Protein AF-A0A6C8G5K7-F1 (afdb_monomer_lite)

Sequence (72 aa):
MCSRACDDKYPQISKSRRAHWENLNTFFSYLPDIRQAIYTTNAIESLNSVIRAEIINARYSQETTQCGRLFI

pLDDT: mean 76.44, std 11.65, range [46.88, 92.56]

Radius of gyration: 21.35 Å; chains: 1; bounding box: 43×20×60 Å

Organism: NCBI:txid596155

Foldseek 3Di:
DDDPVVCVVCVPVVVVCVVCVVVVVVLVVDDPVVNVVVVPCVVVVVVVVVVVVVVVVVVVVVVVVVVVVVPD

Secondary structure (DSSP, 8-state):
---HHHHHH-HHHHHHHHHTHHHHHHHHTS-HHHHHHHH-THHHHHHHHHHHHHHHHHHHHHHHHHHHHT--

InterPro domains:
  IPR001207 Transposase, mutator type [PF00872] (7-54)
  IPR001207 Transposase, mutator type [PTHR33217] (5-70)

Structure (mmCIF, N/CA/C/O backbone):
data_AF-A0A6C8G5K7-F1
#
_entry.id   AF-A0A6C8G5K7-F1
#
loop_
_atom_site.group_PDB
_atom_site.id
_atom_site.type_symbol
_atom_site.label_atom_id
_atom_site.label_alt_id
_atom_site.label_comp_id
_atom_site.label_asym_id
_atom_site.label_entity_id
_atom_site.label_seq_id
_atom_site.pdbx_PDB_ins_code
_atom_site.Cartn_x
_atom_site.Cartn_y
_atom_site.Cartn_z
_atom_site.occupancy
_atom_site.B_iso_or_equiv
_atom_site.auth_seq_id
_atom_site.auth_comp_id
_atom_site.auth_asym_id
_atom_site.auth_atom_id
_atom_site.pdbx_PDB_model_num
ATOM 1 N N . MET A 1 1 ? 16.072 -3.396 -12.266 1.00 49.00 1 MET A N 1
ATOM 2 C CA . MET A 1 1 ? 17.413 -4.010 -12.148 1.00 49.00 1 MET A CA 1
ATOM 3 C C . MET A 1 1 ? 18.124 -3.387 -10.956 1.00 49.00 1 MET A C 1
ATOM 5 O O . MET A 1 1 ? 18.387 -2.195 -10.990 1.00 49.00 1 MET A O 1
ATOM 9 N N . CYS A 1 2 ? 18.350 -4.143 -9.877 1.00 46.88 2 CYS A N 1
ATOM 10 C CA . CYS A 1 2 ? 19.221 -3.689 -8.788 1.00 46.88 2 CYS A CA 1
ATOM 11 C C . CYS A 1 2 ? 20.677 -3.862 -9.233 1.00 46.88 2 CYS A C 1
ATOM 13 O O . CYS A 1 2 ? 21.062 -4.934 -9.686 1.00 46.88 2 CYS A O 1
ATOM 15 N N . SER A 1 3 ? 21.456 -2.786 -9.159 1.00 54.81 3 SER A N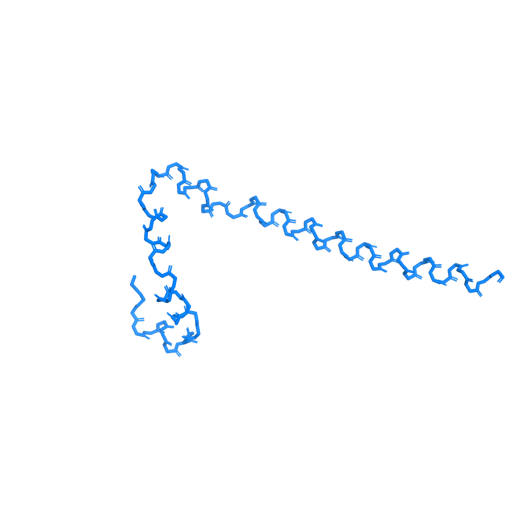 1
ATOM 16 C CA . SER A 1 3 ? 22.915 -2.829 -9.272 1.00 54.81 3 SER A CA 1
ATOM 17 C C . SER A 1 3 ? 23.488 -3.482 -8.006 1.00 54.81 3 SER A C 1
ATOM 19 O O . SER A 1 3 ? 22.889 -3.349 -6.937 1.00 54.81 3 SER A O 1
ATOM 21 N N . ARG A 1 4 ? 24.632 -4.173 -8.128 1.00 62.12 4 ARG A N 1
ATOM 22 C CA . ARG A 1 4 ? 25.313 -4.980 -7.087 1.00 62.12 4 ARG A CA 1
ATOM 23 C C . ARG A 1 4 ? 25.290 -4.377 -5.671 1.00 62.12 4 ARG A C 1
ATOM 25 O O . ARG A 1 4 ? 25.119 -5.102 -4.703 1.00 62.12 4 ARG A O 1
ATOM 32 N N . ALA A 1 5 ? 25.336 -3.050 -5.555 1.00 66.75 5 ALA A N 1
ATOM 33 C CA . ALA A 1 5 ? 25.263 -2.332 -4.282 1.00 66.75 5 ALA A CA 1
ATOM 34 C C . ALA A 1 5 ? 23.988 -2.597 -3.442 1.00 66.75 5 ALA A C 1
ATOM 36 O O . ALA A 1 5 ? 24.034 -2.501 -2.216 1.00 66.75 5 ALA A O 1
ATOM 37 N N . CYS A 1 6 ? 22.844 -2.907 -4.064 1.00 61.44 6 CYS A N 1
ATOM 38 C CA . CYS A 1 6 ? 21.621 -3.278 -3.335 1.00 61.44 6 CYS A CA 1
ATOM 39 C C . CYS A 1 6 ? 21.617 -4.749 -2.896 1.00 61.44 6 CYS A C 1
ATOM 41 O O . CYS A 1 6 ? 21.055 -5.061 -1.846 1.00 61.44 6 CYS A O 1
ATOM 43 N N . ASP A 1 7 ? 22.261 -5.628 -3.668 1.00 70.06 7 ASP A N 1
ATOM 44 C CA . ASP A 1 7 ? 22.349 -7.058 -3.355 1.00 70.06 7 ASP A CA 1
ATOM 45 C C . ASP A 1 7 ? 23.251 -7.310 -2.142 1.00 70.06 7 ASP A C 1
ATOM 47 O O . ASP A 1 7 ? 22.932 -8.164 -1.316 1.00 70.06 7 ASP A O 1
ATOM 51 N N . ASP A 1 8 ? 24.311 -6.513 -1.988 1.00 76.12 8 ASP A N 1
ATOM 52 C CA . ASP A 1 8 ? 25.234 -6.618 -0.854 1.00 76.12 8 ASP A CA 1
ATOM 53 C C . ASP A 1 8 ? 24.607 -6.122 0.458 1.00 76.12 8 ASP A C 1
ATOM 55 O O . ASP A 1 8 ? 24.848 -6.691 1.522 1.00 76.12 8 ASP A O 1
ATOM 59 N N . LYS A 1 9 ? 23.764 -5.079 0.400 1.00 80.19 9 LYS A N 1
ATOM 60 C CA . LYS A 1 9 ? 23.098 -4.530 1.594 1.00 80.19 9 LYS A CA 1
ATOM 61 C C . LYS A 1 9 ? 21.883 -5.346 2.036 1.00 80.19 9 LYS A C 1
ATOM 63 O O . LYS A 1 9 ? 21.636 -5.451 3.234 1.00 80.19 9 LYS A O 1
ATOM 68 N N . TYR A 1 10 ? 21.121 -5.912 1.097 1.00 80.62 10 TYR A N 1
ATOM 69 C CA . TYR A 1 10 ? 19.879 -6.635 1.396 1.00 80.62 10 TYR A CA 1
ATOM 70 C C . TYR A 1 10 ? 19.750 -7.929 0.576 1.00 80.62 10 TYR A C 1
ATOM 72 O O . TYR A 1 10 ? 18.836 -8.067 -0.247 1.00 80.62 10 TYR A O 1
ATOM 80 N N . PRO A 1 11 ? 20.608 -8.932 0.835 1.00 80.81 11 PRO A N 1
ATOM 81 C CA . PRO A 1 11 ? 20.692 -10.137 0.008 1.00 80.81 11 PRO A CA 1
ATOM 82 C C . PRO A 1 11 ? 19.379 -10.931 -0.036 1.00 80.81 11 PRO A C 1
ATOM 84 O O . PRO A 1 11 ? 19.037 -11.532 -1.057 1.00 80.81 11 PRO A O 1
ATOM 87 N N . GLN A 1 12 ? 18.598 -10.903 1.049 1.00 82.31 12 GLN A N 1
ATOM 88 C CA . GLN A 1 12 ? 17.312 -11.601 1.125 1.00 82.31 12 GLN A CA 1
ATOM 89 C C . GLN A 1 12 ? 16.228 -10.948 0.255 1.00 82.31 12 GLN A C 1
ATOM 91 O O . GLN A 1 12 ? 15.497 -11.655 -0.438 1.00 82.31 12 GLN A O 1
ATOM 96 N N . ILE A 1 13 ? 16.160 -9.612 0.233 1.00 81.62 13 ILE A N 1
ATOM 97 C CA . ILE A 1 13 ? 15.186 -8.858 -0.576 1.00 81.62 13 ILE A CA 1
ATOM 98 C C . ILE A 1 13 ? 15.499 -9.041 -2.062 1.00 81.62 13 ILE A C 1
ATOM 100 O O . ILE A 1 13 ? 14.606 -9.235 -2.887 1.00 81.62 13 ILE A O 1
ATOM 104 N N . SER A 1 14 ? 16.781 -9.033 -2.412 1.00 81.75 14 SER A N 1
ATOM 105 C CA . SER A 1 14 ? 17.222 -9.288 -3.779 1.00 81.75 14 SER A CA 1
ATOM 106 C C . SER A 1 14 ? 16.923 -10.710 -4.242 1.00 81.75 14 SER A C 1
ATOM 108 O O . SER A 1 14 ? 16.578 -10.919 -5.407 1.00 81.75 14 SER A O 1
ATOM 110 N N . LYS A 1 15 ? 17.022 -11.700 -3.346 1.00 83.25 15 LYS A N 1
ATOM 111 C CA . LYS A 1 15 ? 16.662 -13.090 -3.647 1.00 83.25 15 LYS A CA 1
ATOM 112 C C . LYS A 1 15 ? 15.156 -13.249 -3.870 1.00 83.25 15 LYS A C 1
ATOM 114 O O . LYS A 1 15 ? 14.769 -13.835 -4.878 1.00 83.25 15 LYS A O 1
ATOM 119 N N . SER A 1 16 ? 14.313 -12.701 -2.993 1.00 84.75 16 SER A N 1
ATOM 120 C CA . SER A 1 16 ? 12.852 -12.786 -3.146 1.00 84.75 16 SER A CA 1
ATOM 121 C C . SER A 1 16 ? 12.363 -12.050 -4.394 1.00 84.75 16 SER A C 1
ATOM 123 O O . SER A 1 16 ? 11.550 -12.577 -5.148 1.00 84.75 16 SER A O 1
ATOM 125 N N . ARG A 1 17 ? 12.928 -10.877 -4.697 1.00 79.50 17 ARG A N 1
ATOM 126 C CA . ARG A 1 17 ? 12.596 -10.122 -5.912 1.00 79.50 17 ARG A CA 1
ATOM 127 C C . ARG A 1 17 ? 12.929 -10.890 -7.188 1.00 79.50 17 ARG A C 1
ATOM 129 O O . ARG A 1 17 ? 12.140 -10.850 -8.124 1.00 79.50 17 ARG A O 1
ATOM 136 N N . ARG A 1 18 ? 14.073 -11.584 -7.226 1.00 81.50 18 ARG A N 1
ATOM 137 C CA . ARG A 1 18 ? 14.444 -12.450 -8.357 1.00 81.50 18 ARG A CA 1
ATOM 138 C C . ARG A 1 18 ? 13.514 -13.655 -8.479 1.00 81.50 18 ARG A C 1
ATOM 140 O O . ARG A 1 18 ? 13.106 -13.971 -9.587 1.00 81.50 18 ARG A O 1
ATOM 147 N N . ALA A 1 19 ? 13.141 -14.279 -7.362 1.00 85.19 19 ALA A N 1
ATOM 148 C CA . ALA A 1 19 ? 12.233 -15.427 -7.356 1.00 85.19 19 ALA A CA 1
ATOM 149 C C . ALA A 1 19 ? 10.808 -15.077 -7.828 1.00 85.19 19 ALA A C 1
ATOM 151 O O . ALA A 1 19 ? 10.162 -15.892 -8.472 1.00 85.19 19 ALA A O 1
ATOM 152 N N . HIS A 1 20 ? 10.327 -13.863 -7.544 1.00 83.19 20 HIS A N 1
ATOM 153 C CA . HIS A 1 20 ? 8.984 -13.403 -7.923 1.00 83.19 20 HIS A CA 1
ATOM 154 C C . HIS A 1 20 ? 8.979 -12.431 -9.115 1.00 83.19 20 HIS A C 1
ATOM 156 O O . HIS A 1 20 ? 7.988 -11.733 -9.344 1.00 83.19 20 HIS A O 1
ATOM 162 N N . TRP A 1 21 ? 10.078 -12.359 -9.872 1.00 81.44 21 TRP A N 1
ATOM 163 C CA . TRP A 1 21 ? 10.257 -11.366 -10.934 1.00 81.44 21 TRP A CA 1
ATOM 164 C C . TRP A 1 21 ? 9.206 -11.473 -12.047 1.00 81.44 21 TRP A C 1
ATOM 166 O O . TRP A 1 21 ? 8.745 -10.447 -12.539 1.00 81.44 21 TRP A O 1
ATOM 176 N N . GLU A 1 22 ? 8.770 -12.684 -12.399 1.00 80.50 22 GLU A N 1
ATOM 177 C CA . GLU A 1 22 ? 7.752 -12.911 -13.438 1.00 80.50 22 GLU A CA 1
ATOM 178 C C . GLU A 1 22 ? 6.408 -12.244 -13.098 1.00 80.50 22 GLU A C 1
ATOM 180 O O . GLU A 1 22 ? 5.807 -11.556 -13.928 1.00 80.50 22 GLU A O 1
ATOM 185 N N . ASN A 1 23 ? 5.987 -12.338 -11.835 1.00 80.25 23 ASN A N 1
ATOM 186 C CA . ASN A 1 23 ? 4.764 -11.696 -11.352 1.00 80.25 23 ASN A CA 1
ATOM 187 C C . ASN A 1 23 ? 4.903 -10.166 -11.322 1.00 80.25 23 ASN A C 1
ATOM 189 O O . ASN A 1 23 ? 3.979 -9.440 -11.687 1.00 80.25 23 ASN A O 1
ATOM 193 N N . LEU A 1 24 ? 6.080 -9.667 -10.931 1.00 77.44 24 LEU A N 1
ATOM 194 C CA . LEU A 1 24 ? 6.372 -8.232 -10.895 1.00 77.44 24 LEU A CA 1
ATOM 195 C C . LEU A 1 24 ? 6.477 -7.617 -12.296 1.00 77.44 24 LEU A C 1
ATOM 197 O O . LEU A 1 24 ? 6.131 -6.454 -12.471 1.00 77.44 24 LEU A O 1
ATOM 201 N N . ASN A 1 25 ? 6.919 -8.367 -13.304 1.00 80.50 25 ASN A N 1
ATOM 202 C CA . ASN A 1 25 ? 7.003 -7.867 -14.676 1.00 80.50 25 ASN A CA 1
ATOM 203 C C . ASN A 1 25 ? 5.610 -7.599 -15.274 1.00 80.50 25 ASN A C 1
ATOM 205 O O . ASN A 1 25 ? 5.391 -6.595 -15.953 1.00 80.50 25 ASN A O 1
ATOM 209 N N . THR A 1 26 ? 4.638 -8.453 -14.947 1.00 78.38 26 THR A N 1
ATOM 210 C CA . THR A 1 26 ? 3.239 -8.296 -15.379 1.00 78.38 26 THR A CA 1
ATOM 211 C C . THR A 1 26 ? 2.625 -7.005 -14.832 1.00 78.38 26 THR A C 1
ATOM 213 O O . THR A 1 26 ? 1.879 -6.324 -15.532 1.00 78.38 26 THR A O 1
ATOM 216 N N . PHE A 1 27 ? 3.020 -6.592 -13.624 1.00 75.50 27 PHE A N 1
ATOM 217 C CA . PHE A 1 27 ? 2.588 -5.328 -13.027 1.00 75.50 27 PHE A CA 1
ATOM 218 C C . PHE A 1 27 ? 2.966 -4.097 -13.870 1.00 75.50 27 PHE A C 1
ATOM 220 O O . PHE A 1 27 ? 2.179 -3.160 -14.007 1.00 75.50 27 PHE A O 1
ATOM 227 N N . PHE A 1 28 ? 4.149 -4.100 -14.487 1.00 75.00 28 PHE A N 1
ATOM 228 C CA . PHE A 1 28 ? 4.590 -2.987 -15.331 1.00 75.00 28 PHE A CA 1
ATOM 229 C C . PHE A 1 28 ? 3.868 -2.928 -16.683 1.00 75.00 28 PHE A C 1
ATOM 231 O O . PHE A 1 28 ? 3.899 -1.878 -17.325 1.00 75.00 28 PHE A O 1
ATOM 238 N N . SER A 1 29 ? 3.176 -4.000 -17.082 1.00 83.56 29 SER A N 1
ATOM 239 C CA . SER A 1 29 ? 2.422 -4.074 -18.342 1.00 83.56 29 SER A CA 1
ATOM 240 C C . SER A 1 29 ? 1.060 -3.367 -18.281 1.00 83.56 29 SER A C 1
ATOM 242 O O . SER A 1 29 ? 0.470 -3.095 -19.323 1.00 83.56 29 SER A O 1
ATOM 244 N N . TYR A 1 30 ? 0.558 -3.032 -17.086 1.00 82.00 30 TYR A N 1
ATOM 245 C CA . TYR A 1 30 ? -0.685 -2.274 -16.931 1.00 82.00 30 TYR A CA 1
ATOM 246 C C . TYR A 1 30 ? -0.528 -0.797 -17.325 1.00 82.00 30 TYR A C 1
ATOM 248 O O . TYR A 1 30 ? 0.557 -0.213 -17.236 1.00 82.00 30 TYR A O 1
ATOM 256 N N . LEU A 1 31 ? -1.646 -0.182 -17.723 1.00 86.25 31 LEU A N 1
ATOM 257 C CA . LEU A 1 31 ? -1.752 1.249 -18.020 1.00 86.25 31 LEU A CA 1
ATOM 258 C C . LEU A 1 31 ? -1.319 2.113 -16.817 1.00 86.25 31 LEU A C 1
ATOM 260 O O . LEU A 1 31 ? -1.439 1.673 -15.668 1.00 86.25 31 LEU A O 1
ATOM 264 N N . PRO A 1 32 ? -0.828 3.346 -17.054 1.00 83.31 32 PRO A N 1
ATOM 265 C CA . PRO A 1 32 ? -0.319 4.224 -15.997 1.00 83.31 32 PRO A CA 1
ATOM 266 C C . PRO A 1 32 ? -1.325 4.461 -14.864 1.00 83.31 32 PRO A C 1
ATOM 268 O O . PRO A 1 32 ? -0.924 4.411 -13.705 1.00 83.31 32 PRO A O 1
ATOM 271 N N . ASP A 1 33 ? -2.611 4.605 -15.179 1.00 82.25 33 ASP A N 1
ATOM 272 C CA . ASP A 1 33 ? -3.659 4.888 -14.189 1.00 82.25 33 ASP A CA 1
ATOM 273 C C . ASP A 1 33 ? -3.874 3.716 -13.221 1.00 82.25 33 ASP A C 1
ATOM 275 O O . ASP A 1 33 ? -4.000 3.897 -12.010 1.00 82.25 33 ASP A O 1
ATOM 279 N N . ILE A 1 34 ? -3.826 2.487 -13.741 1.00 83.12 34 ILE A N 1
ATOM 280 C CA . ILE A 1 34 ? -3.949 1.261 -12.942 1.00 83.12 34 ILE A CA 1
ATOM 281 C C . ILE A 1 34 ? -2.696 1.067 -12.086 1.00 83.12 34 ILE A C 1
ATOM 283 O O . ILE A 1 34 ? -2.791 0.725 -10.907 1.00 83.12 34 ILE A O 1
ATOM 287 N N . ARG A 1 35 ? -1.508 1.332 -12.647 1.00 84.19 35 AR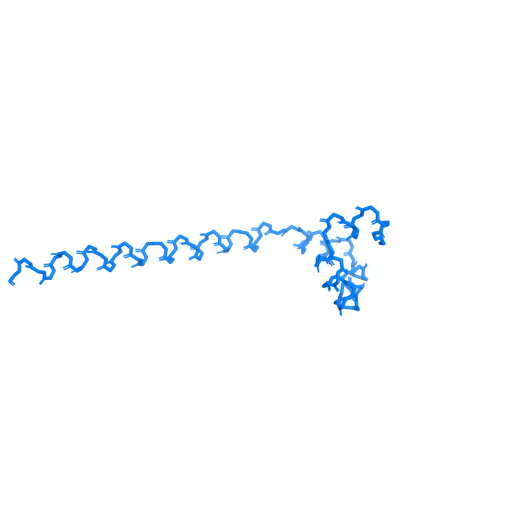G A N 1
ATOM 288 C CA . ARG A 1 35 ? -0.262 1.290 -11.872 1.00 84.19 35 ARG A CA 1
ATOM 289 C C . ARG A 1 35 ? -0.290 2.301 -10.741 1.00 84.19 35 ARG A C 1
ATOM 291 O O . ARG A 1 35 ? 0.130 1.955 -9.647 1.00 84.19 35 ARG A O 1
ATOM 298 N N . GLN A 1 36 ? -0.803 3.505 -10.975 1.00 81.19 36 GLN A N 1
ATOM 299 C CA . GLN A 1 36 ? -0.913 4.525 -9.941 1.00 81.19 36 GLN A CA 1
ATOM 300 C C . GLN A 1 36 ? -1.872 4.098 -8.830 1.00 81.19 36 GLN A C 1
ATOM 302 O O . GLN A 1 36 ? -1.504 4.191 -7.665 1.00 81.19 36 GLN A O 1
ATOM 307 N N . ALA A 1 37 ? -3.032 3.538 -9.178 1.00 80.38 37 ALA A N 1
ATOM 308 C CA . ALA A 1 37 ? -3.994 3.028 -8.203 1.00 80.38 37 ALA A CA 1
ATOM 309 C C . ALA A 1 37 ? -3.440 1.874 -7.343 1.00 80.38 37 ALA A C 1
ATOM 311 O O . ALA A 1 37 ? -3.723 1.797 -6.149 1.00 80.38 37 ALA A O 1
ATOM 312 N N . ILE A 1 38 ? -2.629 0.980 -7.917 1.00 80.38 38 ILE A N 1
ATOM 313 C CA . ILE A 1 38 ? -2.018 -0.129 -7.1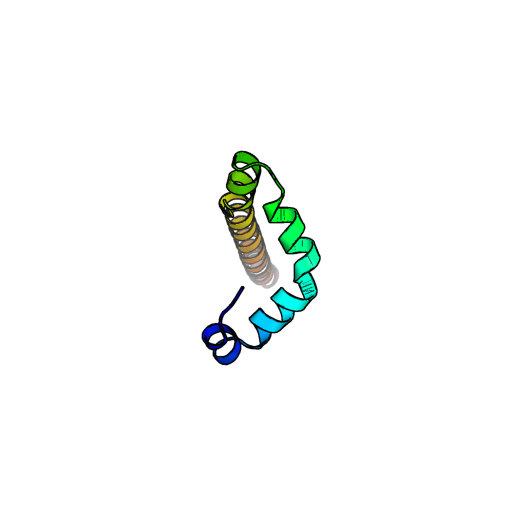64 1.00 80.38 38 ILE A CA 1
ATOM 314 C C . ILE A 1 38 ? -0.789 0.341 -6.372 1.00 80.38 38 ILE A C 1
ATOM 316 O O . ILE A 1 38 ? -0.547 -0.129 -5.263 1.00 80.38 38 ILE A O 1
ATOM 320 N N . TYR A 1 39 ? -0.006 1.268 -6.932 1.00 70.62 39 TYR A N 1
ATOM 321 C CA . TYR A 1 39 ? 1.173 1.829 -6.272 1.00 70.62 39 TYR A CA 1
ATOM 322 C C . TYR A 1 39 ? 0.790 2.706 -5.080 1.00 70.62 39 TYR A C 1
ATOM 324 O O . TYR A 1 39 ? 1.561 2.814 -4.129 1.00 70.62 39 TYR A O 1
ATOM 332 N N . THR A 1 40 ? -0.405 3.305 -5.090 1.00 77.25 40 THR A N 1
ATOM 333 C CA . THR A 1 40 ? -0.978 3.903 -3.887 1.00 77.25 40 THR A CA 1
ATOM 334 C C . THR A 1 40 ? -1.333 2.804 -2.892 1.00 77.25 40 THR A C 1
ATOM 336 O O . THR A 1 40 ? -2.460 2.316 -2.826 1.00 77.25 40 THR A O 1
ATOM 339 N N . THR A 1 41 ? -0.353 2.444 -2.068 1.00 70.31 41 THR A N 1
ATOM 340 C CA . THR A 1 41 ? -0.490 1.518 -0.941 1.00 70.31 41 THR A CA 1
ATOM 341 C C . THR A 1 41 ? -1.443 2.037 0.134 1.00 70.31 41 THR A C 1
ATOM 343 O O . THR A 1 41 ? -1.802 1.265 1.013 1.00 70.31 41 THR A O 1
ATOM 346 N N . ASN A 1 42 ? -1.930 3.283 0.031 1.00 74.12 42 ASN A N 1
ATOM 347 C CA . ASN A 1 42 ? -2.898 3.921 0.932 1.00 74.12 42 ASN A CA 1
ATOM 348 C C . ASN A 1 42 ? -4.078 3.009 1.302 1.00 74.12 42 ASN A C 1
ATOM 350 O O . ASN A 1 42 ? -4.456 2.943 2.468 1.00 74.12 42 ASN A O 1
ATOM 354 N N . ALA A 1 43 ? -4.650 2.272 0.341 1.00 77.00 43 ALA A N 1
ATOM 355 C CA . ALA A 1 43 ? -5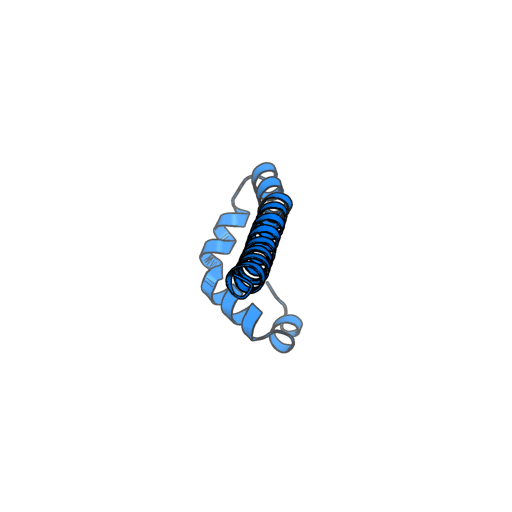.765 1.368 0.627 1.00 77.00 43 ALA A CA 1
ATOM 356 C C . ALA A 1 43 ? -5.329 0.180 1.506 1.00 77.00 43 ALA A C 1
ATOM 358 O O . ALA A 1 43 ? -5.959 -0.110 2.521 1.00 77.00 43 ALA A O 1
ATOM 359 N N . ILE A 1 44 ? -4.207 -0.460 1.173 1.00 82.12 44 ILE A N 1
ATOM 360 C CA . ILE A 1 44 ? -3.662 -1.605 1.920 1.00 82.12 44 ILE A CA 1
ATOM 361 C C . ILE A 1 44 ? -3.141 -1.165 3.297 1.00 82.12 44 ILE A C 1
ATOM 363 O O . ILE A 1 44 ? -3.331 -1.862 4.290 1.00 82.12 44 ILE A O 1
ATOM 367 N N . GLU A 1 45 ? -2.510 0.002 3.380 1.00 84.62 45 GLU A N 1
ATOM 368 C CA . GLU A 1 45 ? -2.014 0.599 4.620 1.00 84.62 45 GLU A CA 1
ATOM 369 C C . GLU A 1 45 ? -3.158 1.005 5.547 1.00 84.62 45 GLU A C 1
ATOM 371 O O . GLU A 1 45 ? -3.115 0.676 6.733 1.00 84.62 45 GLU A O 1
ATOM 376 N N . SER A 1 46 ? -4.209 1.637 5.010 1.00 86.75 46 SER A N 1
ATOM 377 C CA . SER A 1 46 ? -5.411 1.970 5.781 1.00 86.75 46 SER A CA 1
ATOM 378 C C . SER A 1 46 ? -6.057 0.714 6.369 1.00 86.75 46 SER A C 1
ATOM 380 O O . SER A 1 46 ? -6.374 0.684 7.558 1.00 86.75 46 SER A O 1
ATOM 382 N N . LEU A 1 47 ? -6.141 -0.366 5.585 1.00 87.38 47 LEU A N 1
ATOM 383 C CA . LEU A 1 47 ? -6.684 -1.643 6.034 1.00 87.38 47 LEU A CA 1
ATOM 384 C C . LEU A 1 47 ? -5.800 -2.292 7.105 1.00 87.38 47 LEU A C 1
ATOM 386 O O . LEU A 1 47 ? -6.299 -2.733 8.137 1.00 87.38 47 LEU A O 1
ATOM 390 N N . ASN A 1 48 ? -4.483 -2.319 6.898 1.00 87.56 48 ASN A N 1
ATOM 391 C CA . ASN A 1 48 ? -3.538 -2.860 7.874 1.00 87.56 48 ASN A CA 1
ATOM 392 C C . ASN A 1 48 ? -3.565 -2.087 9.198 1.00 87.56 48 ASN A C 1
ATOM 394 O O . ASN A 1 48 ? -3.394 -2.692 10.257 1.00 87.56 48 ASN A O 1
ATOM 398 N N . SER A 1 49 ? -3.789 -0.773 9.151 1.00 90.50 49 SER A N 1
ATOM 399 C CA . SER A 1 49 ? -3.966 0.057 10.343 1.00 90.50 49 SER A CA 1
ATOM 400 C C . SER A 1 49 ? -5.215 -0.357 11.125 1.00 90.50 49 SER A C 1
ATOM 402 O O . SER A 1 49 ? -5.125 -0.628 12.323 1.00 90.50 49 SER A O 1
ATOM 404 N N . VAL A 1 50 ? -6.351 -0.519 10.434 1.00 91.62 50 VAL A N 1
ATOM 405 C CA . VAL A 1 50 ? -7.613 -0.976 11.041 1.00 91.62 50 VAL A CA 1
ATOM 406 C C . VAL A 1 50 ? -7.460 -2.370 11.646 1.00 91.62 50 VAL A C 1
ATOM 408 O O . VAL A 1 50 ? -7.773 -2.562 12.814 1.00 91.62 50 VAL A O 1
ATOM 411 N N . ILE A 1 51 ? -6.907 -3.334 10.904 1.00 92.56 51 ILE A N 1
ATOM 412 C CA . ILE A 1 51 ? -6.723 -4.708 11.398 1.00 92.56 51 ILE A CA 1
ATOM 413 C C . ILE A 1 51 ? -5.851 -4.728 12.660 1.00 92.56 51 ILE A C 1
ATOM 415 O O . ILE A 1 51 ? -6.161 -5.437 13.617 1.00 92.56 51 ILE A O 1
ATOM 419 N N . ARG A 1 52 ? -4.766 -3.944 12.698 1.00 91.19 52 ARG A N 1
ATOM 420 C CA . ARG A 1 52 ? -3.921 -3.844 13.898 1.00 91.19 52 ARG A CA 1
ATOM 421 C C . ARG A 1 52 ? -4.677 -3.232 15.069 1.00 91.19 52 ARG A C 1
ATOM 423 O O . ARG A 1 52 ? -4.555 -3.753 16.174 1.00 91.19 52 ARG A O 1
ATOM 430 N N . ALA A 1 53 ? -5.446 -2.171 14.833 1.00 91.19 53 ALA A N 1
ATOM 431 C CA . ALA A 1 53 ? -6.263 -1.543 15.864 1.00 91.19 53 ALA A CA 1
ATOM 432 C C . ALA A 1 53 ? -7.282 -2.535 16.444 1.00 91.19 53 ALA A C 1
ATOM 434 O O . ALA A 1 53 ? -7.358 -2.671 17.660 1.00 91.19 53 ALA A O 1
ATOM 435 N N . GLU A 1 54 ? -7.972 -3.302 15.598 1.00 90.62 54 GLU A N 1
ATOM 436 C CA . GLU A 1 54 ? -8.932 -4.320 16.039 1.00 90.62 54 GLU A CA 1
ATOM 437 C C . GLU A 1 54 ? -8.272 -5.441 16.847 1.00 90.62 54 GLU A C 1
ATOM 439 O O . GLU A 1 54 ? -8.771 -5.818 17.903 1.00 90.62 54 GLU A O 1
ATOM 444 N N . ILE A 1 55 ? -7.110 -5.942 16.419 1.00 91.19 55 ILE A N 1
ATOM 445 C CA . ILE A 1 55 ? -6.368 -6.967 17.173 1.00 91.19 55 ILE A CA 1
ATOM 446 C C . ILE A 1 55 ? -5.924 -6.434 18.545 1.00 91.19 55 ILE A C 1
ATOM 448 O O . ILE A 1 55 ? -5.965 -7.162 19.540 1.00 91.19 55 ILE A O 1
ATOM 452 N N . ILE A 1 56 ? -5.483 -5.176 18.609 1.00 88.88 56 ILE A N 1
ATOM 453 C CA . ILE A 1 56 ? -5.062 -4.531 19.859 1.00 88.88 56 ILE A CA 1
ATOM 454 C C . ILE A 1 56 ? -6.267 -4.309 20.779 1.00 88.88 56 ILE A C 1
ATOM 456 O O . ILE A 1 56 ? -6.207 -4.675 21.953 1.00 88.88 56 ILE A O 1
ATOM 460 N N . ASN A 1 57 ? -7.371 -3.785 20.246 1.00 86.75 57 ASN A N 1
ATOM 461 C CA . ASN A 1 57 ? -8.613 -3.577 20.984 1.00 86.75 57 ASN A CA 1
ATOM 462 C C . ASN A 1 57 ? -9.162 -4.902 21.516 1.00 86.75 57 ASN A C 1
ATOM 464 O O . ASN A 1 57 ? -9.503 -4.993 22.691 1.00 86.75 57 ASN A O 1
ATOM 468 N N . ALA A 1 58 ? -9.158 -5.954 20.694 1.00 86.56 58 ALA A N 1
ATOM 469 C CA . ALA A 1 58 ? -9.585 -7.287 21.098 1.00 86.56 58 ALA A CA 1
ATOM 470 C C . ALA A 1 58 ? -8.741 -7.836 22.257 1.00 86.56 58 ALA A C 1
ATOM 472 O O . ALA A 1 58 ? -9.299 -8.415 23.186 1.00 86.56 58 ALA A O 1
ATOM 473 N N . ARG A 1 59 ? -7.417 -7.626 22.252 1.00 82.25 59 ARG A N 1
ATOM 474 C CA . ARG A 1 59 ? -6.543 -8.009 23.375 1.00 82.25 59 ARG A CA 1
ATOM 475 C C . ARG A 1 59 ? -6.932 -7.276 24.661 1.00 82.25 59 ARG A C 1
ATOM 477 O O . ARG A 1 59 ? -7.136 -7.930 25.680 1.00 82.25 59 ARG A O 1
ATOM 484 N N . TYR A 1 60 ? -7.113 -5.959 24.587 1.00 78.50 60 TYR A N 1
ATOM 485 C CA . TYR A 1 60 ? -7.511 -5.149 25.739 1.00 78.50 60 TYR A CA 1
ATOM 486 C C . TYR A 1 60 ? -8.894 -5.548 26.280 1.00 78.50 60 TYR A C 1
ATOM 488 O O . TYR A 1 60 ? -9.076 -5.692 27.487 1.00 78.50 60 TYR A O 1
ATOM 496 N N . SER A 1 61 ? -9.871 -5.805 25.402 1.00 72.44 61 SER A N 1
ATOM 497 C CA . SER A 1 61 ? -11.209 -6.262 25.797 1.00 72.44 61 SER A CA 1
ATOM 498 C C . SER A 1 61 ? -11.203 -7.630 26.493 1.00 72.44 61 SER A C 1
ATOM 500 O O . SER A 1 61 ? -12.047 -7.876 27.356 1.00 72.44 61 SER A O 1
ATOM 502 N N . GLN A 1 62 ? -10.268 -8.528 26.165 1.00 65.81 62 GLN A N 1
ATOM 503 C CA . GLN A 1 62 ? -10.106 -9.800 26.884 1.00 65.81 62 GLN A CA 1
ATOM 504 C C . GLN A 1 62 ? -9.538 -9.579 28.295 1.00 65.81 62 GLN A C 1
ATOM 506 O O . GLN A 1 62 ? -10.029 -10.185 29.246 1.00 65.81 62 GLN A O 1
ATOM 511 N N . GLU A 1 63 ? -8.569 -8.673 28.454 1.00 62.78 63 GLU A N 1
ATOM 512 C CA . GLU A 1 63 ? -7.948 -8.350 29.749 1.00 62.78 63 GLU A CA 1
ATOM 513 C C . GLU A 1 63 ? -8.925 -7.646 30.710 1.00 62.78 63 GLU A C 1
ATOM 515 O O . GLU A 1 63 ? -9.000 -7.999 31.889 1.00 62.78 63 GLU A O 1
ATOM 520 N N . THR A 1 64 ? -9.753 -6.715 30.220 1.00 59.66 64 THR A N 1
ATOM 521 C CA . THR A 1 64 ? -10.789 -6.059 31.044 1.00 59.66 64 THR A CA 1
ATOM 522 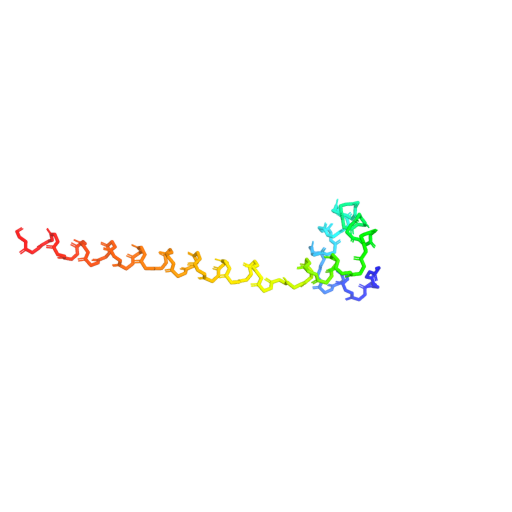C C . THR A 1 64 ? -11.893 -7.028 31.463 1.00 59.66 64 THR A C 1
ATOM 524 O O . THR A 1 64 ? -12.362 -6.985 32.602 1.00 59.66 64 THR A O 1
ATOM 527 N N . THR A 1 65 ? -12.263 -7.958 30.579 1.00 59.47 65 THR A N 1
ATOM 528 C CA . THR A 1 65 ? -13.235 -9.012 30.894 1.00 59.47 65 THR A CA 1
ATOM 529 C C . THR A 1 65 ? -12.655 -10.027 31.885 1.00 59.47 65 THR A C 1
ATOM 531 O O . THR A 1 65 ? -13.385 -10.533 32.733 1.00 59.47 65 THR A O 1
ATOM 534 N N . GLN A 1 66 ? -11.351 -10.320 31.825 1.00 57.22 66 GLN A N 1
ATOM 535 C CA . GLN A 1 66 ? -10.675 -11.221 32.763 1.00 57.22 66 GLN A CA 1
ATOM 536 C C . GLN A 1 66 ? -10.587 -10.624 34.175 1.00 57.22 66 GLN A C 1
ATOM 538 O O . GLN A 1 66 ? -10.906 -11.324 35.135 1.00 57.22 66 GLN A O 1
ATOM 543 N N . CYS A 1 67 ? -10.240 -9.339 34.310 1.00 58.34 67 CYS A N 1
ATOM 544 C CA . CYS A 1 67 ? -10.269 -8.648 35.604 1.00 58.34 67 CYS A CA 1
ATOM 545 C C . CYS A 1 67 ? -11.688 -8.576 36.186 1.00 58.34 67 CYS A C 1
ATOM 547 O O . CYS A 1 67 ? -11.863 -8.825 37.370 1.00 58.34 67 CYS A O 1
ATOM 549 N N . GLY A 1 68 ? -12.718 -8.314 35.374 1.00 58.44 68 GLY A N 1
ATOM 550 C CA . GLY A 1 68 ? -14.107 -8.273 35.855 1.00 58.44 68 GLY A CA 1
ATOM 551 C C . GLY A 1 68 ? -14.667 -9.631 36.303 1.00 58.44 68 GLY A C 1
ATOM 552 O O . GLY A 1 68 ? -15.535 -9.680 37.169 1.00 58.44 68 GLY A O 1
ATOM 553 N N . ARG A 1 69 ? -14.161 -10.743 35.753 1.00 61.53 69 ARG A N 1
ATOM 554 C CA . ARG A 1 69 ? -14.618 -12.105 36.088 1.00 61.53 69 ARG A CA 1
ATOM 555 C C . ARG A 1 69 ? -13.997 -12.683 37.364 1.00 61.53 69 ARG A C 1
ATOM 557 O O . ARG A 1 69 ? -14.486 -13.699 37.837 1.00 61.53 69 ARG A O 1
ATOM 564 N N . LEU A 1 70 ? -12.931 -12.073 37.889 1.00 58.03 70 LEU A N 1
ATOM 565 C CA . LEU A 1 70 ? -12.243 -12.516 39.112 1.00 58.03 70 LEU A CA 1
ATOM 566 C C . LEU A 1 70 ? -12.767 -11.819 40.388 1.00 58.03 70 LEU A C 1
ATOM 568 O O . LEU A 1 70 ? -12.288 -12.111 41.479 1.00 58.03 70 LEU A O 1
ATOM 572 N N . PHE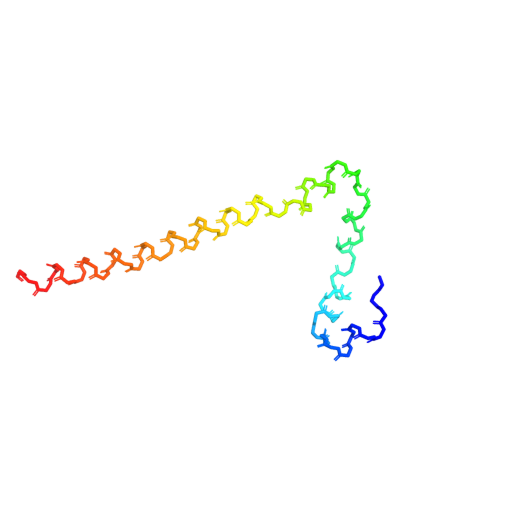 A 1 71 ? -13.720 -10.889 40.255 1.00 47.59 71 PHE A N 1
ATOM 573 C CA . PHE A 1 71 ? -14.258 -10.061 41.346 1.00 47.59 71 PHE A CA 1
ATOM 574 C C . PHE A 1 71 ? -15.729 -10.362 41.704 1.00 47.59 71 PHE A C 1
ATOM 576 O O . PHE A 1 71 ? -16.358 -9.559 42.395 1.00 47.59 71 PHE A O 1
ATOM 583 N N . ILE A 1 72 ? -16.274 -11.504 41.265 1.00 55.53 72 ILE A N 1
ATOM 584 C CA . ILE A 1 72 ? -17.589 -12.026 41.687 1.00 55.53 72 ILE A CA 1
ATOM 585 C C . ILE A 1 72 ? -17.405 -13.373 42.378 1.00 55.53 72 ILE A C 1
ATOM 587 O O . ILE A 1 72 ? -16.590 -14.169 41.859 1.00 55.53 72 ILE A O 1
#